Protein AF-A0A521KLT1-F1 (afdb_monomer_lite)

Sequence (45 aa):
MRYVVYGAGAVGGGIGGKLHQAGKDVVLIARGEHLRVMQTEGLRL

pLDDT: mean 96.88, std 2.21, range [8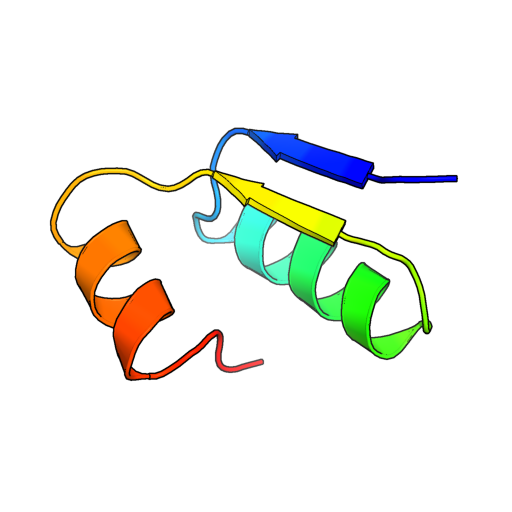6.38, 98.31]

Foldseek 3Di:
DEEEQEACPPVSVVVQVVCVVVVHHYHYDHDDPVVVCCVVPNRDD

Radius of gyration: 9.77 Å; chains: 1; bounding box: 20×22×25 Å

Secondary structure (DSSP, 8-state):
-EEEEE--SHHHHHHHHHHHHTT-EEEEE--HHHHHHHHHH----

Structure (mmCIF, N/CA/C/O backbone):
data_AF-A0A521KLT1-F1
#
_entry.id   AF-A0A521KLT1-F1
#
loop_
_atom_site.group_PDB
_atom_site.id
_atom_site.type_symbol
_atom_site.label_atom_id
_atom_site.label_alt_id
_atom_site.label_comp_id
_atom_site.label_asym_id
_atom_site.label_entity_id
_atom_site.label_seq_id
_atom_site.pdbx_PDB_ins_code
_atom_site.Cartn_x
_atom_site.Cartn_y
_atom_site.Cartn_z
_atom_site.occupancy
_atom_site.B_iso_or_equiv
_atom_site.auth_seq_id
_atom_site.auth_comp_id
_atom_site.auth_asym_id
_atom_site.auth_atom_id
_atom_site.pdbx_PDB_model_num
ATOM 1 N N . MET A 1 1 ? -11.712 9.504 6.209 1.00 91.56 1 MET A N 1
ATOM 2 C CA . MET A 1 1 ? -10.629 10.108 5.401 1.00 91.56 1 MET A CA 1
ATOM 3 C C . MET A 1 1 ? -9.900 8.982 4.698 1.00 91.56 1 MET A C 1
ATOM 5 O O . MET A 1 1 ? -9.680 7.963 5.346 1.00 91.56 1 MET A O 1
ATOM 9 N N . ARG A 1 2 ? -9.583 9.144 3.411 1.00 96.06 2 ARG A N 1
ATOM 10 C CA . ARG A 1 2 ? -8.938 8.110 2.595 1.00 96.06 2 ARG A CA 1
ATOM 11 C C . ARG A 1 2 ? -7.509 8.517 2.262 1.00 96.06 2 ARG A C 1
ATOM 13 O O . ARG A 1 2 ? -7.287 9.659 1.865 1.00 96.06 2 ARG A O 1
ATOM 20 N N . TYR A 1 3 ? -6.567 7.597 2.430 1.00 98.19 3 TYR A N 1
ATOM 21 C CA . TYR A 1 3 ? -5.150 7.821 2.157 1.00 98.19 3 TYR A CA 1
ATOM 22 C C . TYR A 1 3 ? -4.755 7.139 0.853 1.00 98.19 3 TYR A C 1
ATOM 24 O O . TYR A 1 3 ? -5.068 5.971 0.641 1.00 98.19 3 TYR A O 1
ATOM 32 N N . VAL A 1 4 ? -4.038 7.853 -0.008 1.00 98.25 4 VAL A N 1
ATOM 33 C CA . VAL A 1 4 ? -3.470 7.288 -1.234 1.00 98.25 4 VAL A CA 1
ATOM 34 C C . VAL A 1 4 ? -1.957 7.347 -1.119 1.00 98.25 4 VAL A C 1
ATOM 36 O O . VAL A 1 4 ? -1.390 8.426 -0.962 1.00 98.25 4 VAL A O 1
ATOM 39 N N . VAL A 1 5 ? -1.305 6.189 -1.191 1.00 98.00 5 VAL A N 1
ATOM 40 C CA . VAL A 1 5 ? 0.157 6.093 -1.193 1.00 98.00 5 VAL A CA 1
ATOM 41 C C . VAL A 1 5 ? 0.613 5.787 -2.612 1.00 98.00 5 VAL A C 1
ATOM 43 O O . VAL A 1 5 ? 0.472 4.664 -3.106 1.00 98.00 5 VAL A O 1
ATOM 46 N N . TYR A 1 6 ? 1.150 6.810 -3.277 1.00 97.69 6 TYR A N 1
ATOM 47 C CA . TYR A 1 6 ? 1.683 6.681 -4.627 1.00 97.69 6 TYR A CA 1
ATOM 48 C C . TYR A 1 6 ? 3.094 6.084 -4.584 1.00 97.69 6 TYR A C 1
ATOM 50 O O . TYR A 1 6 ? 4.065 6.787 -4.313 1.00 97.69 6 TYR A O 1
ATOM 58 N N . GLY A 1 7 ? 3.200 4.778 -4.838 1.00 97.06 7 GLY A N 1
ATOM 59 C CA . GLY A 1 7 ? 4.452 4.022 -4.791 1.00 97.06 7 GLY A CA 1
ATOM 60 C C . GLY A 1 7 ? 4.542 3.098 -3.577 1.00 97.06 7 GLY A C 1
ATOM 61 O O . GLY A 1 7 ? 5.175 3.430 -2.579 1.00 97.06 7 GLY A O 1
ATOM 62 N N . ALA A 1 8 ? 3.982 1.894 -3.683 1.00 97.12 8 ALA A N 1
ATOM 63 C CA . ALA A 1 8 ? 4.011 0.873 -2.633 1.00 97.12 8 ALA A CA 1
ATOM 64 C C . ALA A 1 8 ? 5.341 0.092 -2.555 1.00 97.12 8 ALA A C 1
ATOM 66 O O . ALA A 1 8 ? 5.336 -1.110 -2.364 1.00 97.12 8 ALA A O 1
ATOM 67 N N . GLY A 1 9 ? 6.491 0.757 -2.716 1.00 93.50 9 GLY A N 1
ATOM 68 C CA . GLY A 1 9 ? 7.809 0.130 -2.525 1.00 93.50 9 GLY A CA 1
ATOM 69 C C . GLY A 1 9 ? 8.164 -0.062 -1.043 1.00 93.50 9 GLY A C 1
ATOM 70 O O . GLY A 1 9 ? 7.289 -0.040 -0.185 1.00 93.50 9 GLY A O 1
ATOM 71 N N . ALA A 1 10 ? 9.458 -0.161 -0.715 1.00 94.19 10 ALA A N 1
ATOM 72 C CA . ALA A 1 10 ? 9.920 -0.398 0.661 1.00 94.19 10 ALA A CA 1
ATOM 73 C C . ALA A 1 10 ? 9.285 0.552 1.701 1.00 94.19 10 ALA A C 1
ATOM 75 O O . ALA A 1 10 ? 8.739 0.110 2.707 1.00 94.19 10 ALA A O 1
ATOM 76 N N . VAL A 1 11 ? 9.297 1.860 1.429 1.00 97.31 11 VAL A N 1
ATOM 77 C CA . VAL A 1 11 ? 8.747 2.867 2.351 1.00 97.31 11 VAL A CA 1
ATOM 78 C C . VAL A 1 11 ? 7.224 2.957 2.243 1.00 97.31 11 VAL A C 1
ATOM 80 O O . VAL A 1 11 ? 6.526 2.876 3.251 1.00 97.31 11 VAL A O 1
ATOM 83 N N . GLY A 1 12 ? 6.688 3.105 1.028 1.00 97.81 12 GLY A N 1
ATOM 84 C CA . GLY A 1 12 ? 5.250 3.307 0.833 1.00 97.81 12 GLY A CA 1
ATOM 85 C C . GLY A 1 12 ? 4.406 2.098 1.237 1.00 97.81 12 GLY A C 1
ATOM 86 O O . GLY A 1 12 ? 3.342 2.274 1.828 1.00 97.81 12 GLY A O 1
ATOM 87 N N . GLY A 1 13 ? 4.903 0.881 1.002 1.00 97.56 13 GLY A N 1
ATOM 88 C CA . GLY A 1 13 ? 4.281 -0.350 1.485 1.00 97.56 13 GLY A CA 1
ATOM 89 C C . GLY A 1 13 ? 4.242 -0.393 3.012 1.00 97.56 13 GLY A C 1
ATOM 90 O O . GLY A 1 13 ? 3.175 -0.594 3.586 1.00 97.56 13 GLY A O 1
ATOM 91 N N . GLY A 1 14 ? 5.360 -0.094 3.683 1.00 98.06 14 GLY A N 1
ATOM 92 C CA . GLY A 1 14 ? 5.412 -0.034 5.148 1.00 98.06 14 GLY A CA 1
ATOM 93 C C . GLY A 1 14 ? 4.446 0.999 5.740 1.00 98.06 14 GLY A C 1
ATOM 94 O O . GLY A 1 14 ? 3.670 0.677 6.642 1.00 98.06 14 GLY A O 1
ATOM 95 N N . ILE A 1 15 ? 4.432 2.221 5.198 1.00 98.19 15 ILE A N 1
ATOM 96 C CA . ILE A 1 15 ? 3.526 3.289 5.649 1.00 98.19 15 ILE A CA 1
ATOM 97 C C . ILE A 1 15 ? 2.064 2.894 5.426 1.00 98.19 15 ILE A C 1
ATOM 99 O O . ILE A 1 15 ? 1.266 2.934 6.363 1.00 98.19 15 ILE A O 1
ATOM 103 N N . GLY A 1 16 ? 1.699 2.500 4.204 1.00 98.19 16 GLY A N 1
ATOM 104 C CA . GLY A 1 16 ? 0.313 2.158 3.889 1.00 98.19 16 GLY A CA 1
ATOM 105 C C . GLY A 1 16 ? -0.173 0.921 4.640 1.00 98.19 16 GLY A C 1
ATOM 106 O O . GLY A 1 16 ? -1.313 0.887 5.096 1.00 98.19 16 GLY A O 1
ATOM 107 N N . GLY A 1 17 ? 0.716 -0.042 4.869 1.00 97.75 17 GLY A N 1
ATOM 108 C CA . GLY A 1 17 ? 0.449 -1.202 5.701 1.00 97.75 17 GLY A CA 1
ATOM 109 C C . GLY A 1 17 ? 0.170 -0.856 7.163 1.00 97.75 17 GLY A C 1
ATOM 110 O O . GLY A 1 17 ? -0.813 -1.327 7.735 1.00 97.75 17 GLY A O 1
ATOM 111 N N . LYS A 1 18 ? 0.979 0.021 7.770 1.00 98.06 18 LYS A N 1
ATOM 112 C CA . LYS A 1 18 ? 0.736 0.503 9.141 1.00 98.06 18 LYS A CA 1
ATOM 113 C C . LYS A 1 18 ? -0.544 1.334 9.243 1.00 98.06 18 LYS A C 1
ATOM 115 O O . LYS A 1 18 ? -1.283 1.184 10.213 1.00 98.06 18 LYS A O 1
ATOM 120 N N . LEU A 1 19 ? -0.847 2.160 8.240 1.00 98.19 19 LEU A N 1
ATOM 121 C CA . LEU A 1 19 ? -2.116 2.893 8.175 1.00 98.19 19 LEU A CA 1
ATOM 122 C C . LEU A 1 19 ? -3.317 1.936 8.104 1.00 98.19 19 LEU A C 1
ATOM 124 O O . LEU A 1 19 ? -4.302 2.150 8.812 1.00 98.19 19 LEU A O 1
ATOM 128 N N . HIS A 1 20 ? -3.219 0.862 7.317 1.00 98.00 20 HIS A N 1
ATOM 129 C CA . HIS A 1 20 ? -4.247 -0.176 7.263 1.00 98.00 20 HIS A CA 1
ATOM 130 C C . HIS A 1 20 ? -4.417 -0.885 8.619 1.00 98.00 20 HIS A C 1
ATOM 132 O O . HIS A 1 20 ? -5.538 -0.984 9.114 1.00 98.00 20 HIS A O 1
ATOM 138 N N . GLN A 1 21 ? -3.317 -1.285 9.273 1.00 97.62 21 GLN A N 1
ATOM 139 C CA . GLN A 1 21 ? -3.343 -1.870 10.626 1.00 97.62 21 GLN A CA 1
ATOM 140 C C . GLN A 1 21 ? -3.981 -0.932 11.669 1.00 97.62 21 GLN A C 1
ATOM 142 O O . GLN A 1 21 ? -4.605 -1.400 12.616 1.00 97.62 21 GLN A O 1
ATOM 147 N N . ALA A 1 22 ? -3.880 0.387 11.481 1.00 97.94 22 ALA A N 1
ATOM 148 C CA . ALA A 1 22 ? -4.525 1.400 12.320 1.00 97.94 22 ALA A CA 1
ATOM 149 C C . ALA A 1 22 ? -6.003 1.680 11.953 1.00 97.94 22 ALA A C 1
ATOM 151 O O . ALA A 1 22 ? -6.571 2.685 12.397 1.00 97.94 22 ALA A O 1
ATOM 152 N N . GLY A 1 23 ? -6.624 0.843 11.115 1.00 98.06 23 GLY A N 1
ATOM 153 C CA . GLY A 1 23 ? -8.031 0.953 10.721 1.00 98.06 23 GLY A CA 1
ATOM 154 C C . GLY A 1 23 ? -8.329 2.103 9.757 1.00 98.06 23 GLY A C 1
ATOM 155 O O . GLY A 1 23 ? -9.458 2.594 9.713 1.00 98.06 23 GLY A O 1
ATOM 156 N N . LYS A 1 24 ? -7.327 2.596 9.017 1.00 98.31 24 LYS A N 1
ATOM 157 C CA . LYS A 1 24 ? -7.521 3.651 8.011 1.00 98.31 24 LYS A CA 1
ATOM 158 C C . LYS A 1 24 ? -7.824 3.046 6.638 1.00 98.31 24 LYS A C 1
ATOM 160 O O . LYS A 1 24 ? -7.259 2.024 6.264 1.00 98.31 24 LYS A O 1
ATOM 165 N N . ASP A 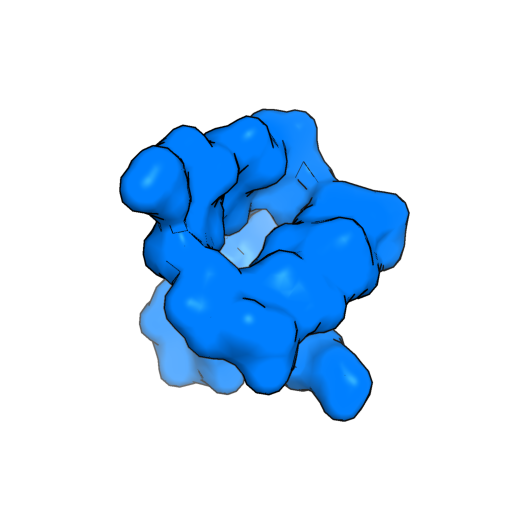1 25 ? -8.681 3.721 5.871 1.00 98.31 25 ASP A N 1
ATOM 166 C CA . ASP A 1 25 ? -8.924 3.408 4.457 1.00 98.31 25 ASP A CA 1
ATOM 167 C C . ASP A 1 25 ? -7.730 3.894 3.621 1.00 98.31 25 ASP A C 1
ATOM 169 O O . ASP A 1 25 ? -7.450 5.097 3.558 1.00 98.31 25 ASP A O 1
ATOM 173 N N . VAL A 1 26 ? -7.000 2.947 3.028 1.00 98.25 26 VAL A N 1
ATOM 174 C CA . VAL A 1 26 ? -5.734 3.169 2.323 1.00 98.25 26 VAL A CA 1
ATOM 175 C C . VAL A 1 26 ? -5.792 2.518 0.949 1.00 98.25 26 VAL A C 1
ATOM 177 O O . VAL A 1 26 ? -6.154 1.352 0.815 1.00 98.25 26 VAL A O 1
ATOM 180 N N . VAL A 1 27 ? -5.355 3.257 -0.067 1.00 98.19 27 VAL A N 1
ATOM 181 C CA . VAL A 1 27 ? -5.098 2.748 -1.414 1.00 98.19 27 VAL A CA 1
ATOM 182 C C . VAL A 1 27 ? -3.603 2.806 -1.685 1.00 98.19 27 VAL A C 1
ATOM 184 O O . VAL A 1 27 ? -2.974 3.857 -1.549 1.00 98.19 27 VAL A O 1
ATOM 187 N N . LEU A 1 28 ? -3.042 1.673 -2.094 1.00 98.31 28 LEU A N 1
ATOM 188 C CA . LEU A 1 28 ? -1.649 1.543 -2.499 1.00 98.31 28 LEU A CA 1
ATOM 189 C C . LEU A 1 28 ? -1.551 1.526 -4.023 1.00 98.31 28 LEU A C 1
ATOM 191 O O . LEU A 1 28 ? -2.246 0.753 -4.680 1.00 98.31 28 LEU A O 1
ATOM 195 N N . ILE A 1 29 ? -0.668 2.352 -4.583 1.00 98.12 29 ILE A N 1
ATOM 196 C CA . ILE A 1 29 ? -0.367 2.344 -6.018 1.00 98.12 29 ILE A CA 1
ATOM 197 C C . ILE A 1 29 ? 1.016 1.732 -6.217 1.00 98.12 29 ILE A C 1
ATOM 199 O O . ILE A 1 29 ? 2.017 2.244 -5.715 1.00 98.12 29 ILE A O 1
ATOM 203 N N . ALA A 1 30 ? 1.071 0.643 -6.973 1.00 97.81 30 ALA A N 1
ATOM 204 C CA . ALA A 1 30 ? 2.293 -0.021 -7.412 1.00 97.81 30 ALA A CA 1
ATOM 205 C C . ALA A 1 30 ? 2.302 -0.133 -8.944 1.00 97.81 30 ALA A C 1
ATOM 207 O O . ALA A 1 30 ? 1.333 0.231 -9.608 1.00 97.81 30 ALA A O 1
ATOM 208 N N . ARG A 1 31 ? 3.396 -0.641 -9.518 1.00 97.25 31 ARG A N 1
ATOM 209 C CA . ARG A 1 31 ? 3.530 -0.858 -10.966 1.00 97.25 31 ARG A CA 1
ATOM 210 C C . ARG A 1 31 ? 4.129 -2.225 -11.273 1.00 97.25 31 ARG A C 1
ATOM 212 O O . ARG A 1 31 ? 4.890 -2.757 -10.466 1.00 97.25 31 ARG A O 1
ATOM 219 N N . GLY A 1 32 ? 3.827 -2.737 -12.465 1.00 97.62 32 GLY A N 1
ATOM 220 C CA . GLY A 1 32 ? 4.406 -3.970 -12.996 1.00 97.62 32 GLY A CA 1
ATOM 221 C C . GLY A 1 32 ? 4.155 -5.182 -12.099 1.00 97.62 32 GLY A C 1
ATOM 222 O O . GLY A 1 32 ? 3.089 -5.317 -11.502 1.00 97.62 32 GLY A O 1
ATOM 223 N N . GLU A 1 33 ? 5.165 -6.039 -11.985 1.00 97.38 33 GLU A N 1
ATOM 224 C CA . GLU A 1 33 ? 5.083 -7.299 -11.243 1.00 97.38 33 GLU A CA 1
ATOM 225 C C . GLU A 1 33 ? 4.712 -7.112 -9.766 1.00 97.38 33 GLU A C 1
ATOM 227 O O . GLU A 1 33 ? 3.932 -7.884 -9.219 1.00 97.38 33 GLU A O 1
ATOM 232 N N . HIS A 1 34 ? 5.191 -6.037 -9.131 1.00 95.81 34 HIS A N 1
ATOM 233 C CA . HIS A 1 34 ? 4.868 -5.771 -7.733 1.00 95.81 34 HIS A CA 1
ATOM 234 C C . HIS A 1 34 ? 3.369 -5.518 -7.522 1.00 95.81 34 HIS A C 1
ATOM 236 O O . HIS A 1 34 ? 2.788 -6.037 -6.574 1.00 95.81 34 HIS A O 1
ATOM 242 N N . LEU A 1 35 ? 2.724 -4.784 -8.438 1.00 97.62 35 LEU A N 1
ATOM 243 C CA . LEU A 1 35 ? 1.273 -4.591 -8.402 1.00 97.62 35 LEU A CA 1
ATOM 244 C C . LEU A 1 35 ? 0.532 -5.918 -8.586 1.00 97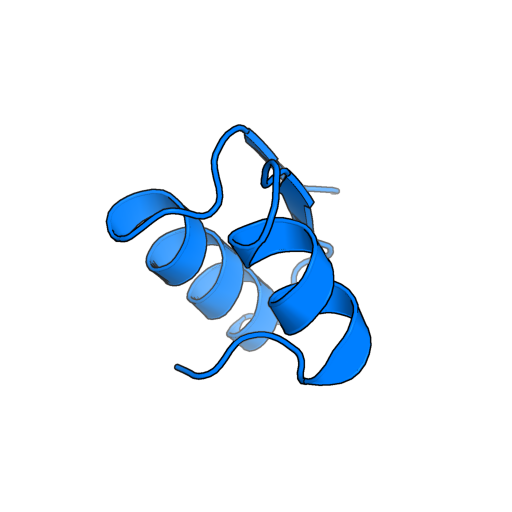.62 35 LEU A C 1
ATOM 246 O O . LEU A 1 35 ? -0.410 -6.186 -7.844 1.00 97.62 35 LEU A O 1
ATOM 250 N N . ARG A 1 36 ? 0.969 -6.740 -9.549 1.00 98.06 36 ARG A N 1
ATOM 251 C CA . ARG A 1 36 ? 0.351 -8.039 -9.849 1.00 98.06 36 ARG A CA 1
ATOM 252 C C . ARG A 1 36 ? 0.341 -8.938 -8.615 1.00 98.06 36 ARG A C 1
ATOM 254 O O . ARG A 1 36 ? -0.720 -9.416 -8.230 1.00 98.06 36 ARG A O 1
ATOM 261 N N . VAL A 1 37 ? 1.497 -9.097 -7.969 1.00 97.12 37 VAL A N 1
ATOM 262 C CA . VAL A 1 37 ? 1.640 -9.908 -6.750 1.00 97.12 37 VAL A CA 1
ATOM 263 C C . VAL A 1 37 ? 0.806 -9.336 -5.605 1.00 97.12 37 VAL A C 1
ATOM 265 O O . VAL A 1 37 ? 0.077 -10.076 -4.956 1.00 97.12 37 VAL A O 1
ATOM 268 N N . MET A 1 38 ? 0.830 -8.018 -5.381 1.00 96.25 38 MET A N 1
ATOM 269 C CA . MET A 1 38 ? 0.017 -7.400 -4.325 1.00 96.25 38 MET A CA 1
ATOM 270 C C . MET A 1 38 ? -1.490 -7.602 -4.525 1.00 96.25 38 MET A C 1
ATOM 272 O O . MET A 1 38 ? -2.223 -7.713 -3.546 1.00 96.25 38 MET A O 1
ATOM 276 N N . GLN A 1 39 ? -1.973 -7.634 -5.768 1.00 96.44 39 GLN A N 1
ATOM 277 C CA . GLN A 1 39 ? -3.389 -7.874 -6.059 1.00 96.44 39 GLN A CA 1
ATOM 278 C C . GLN A 1 39 ? -3.809 -9.323 -5.788 1.00 96.44 39 GLN A C 1
ATOM 280 O O . GLN A 1 39 ? -4.959 -9.549 -5.418 1.00 96.44 39 GLN A O 1
ATOM 285 N N . THR A 1 40 ? -2.906 -10.292 -5.965 1.00 97.94 40 THR A N 1
ATOM 286 C CA . THR A 1 40 ? -3.208 -11.721 -5.779 1.00 97.94 40 THR A CA 1
ATOM 287 C C . THR A 1 40 ? -2.893 -12.232 -4.377 1.00 97.94 40 THR A C 1
ATOM 289 O O . THR A 1 40 ? -3.606 -13.088 -3.866 1.00 97.94 40 THR A O 1
ATOM 292 N N . GLU A 1 41 ? -1.836 -11.718 -3.751 1.00 97.00 41 GLU A N 1
ATOM 293 C CA . GLU A 1 41 ? -1.297 -12.213 -2.475 1.00 97.00 41 GLU A CA 1
ATOM 294 C C . GLU A 1 41 ? -1.438 -11.196 -1.333 1.00 97.00 41 GLU A C 1
ATOM 296 O O . GLU A 1 41 ? -1.210 -11.523 -0.168 1.00 97.00 41 GLU A O 1
ATOM 301 N N . GLY A 1 42 ? -1.840 -9.96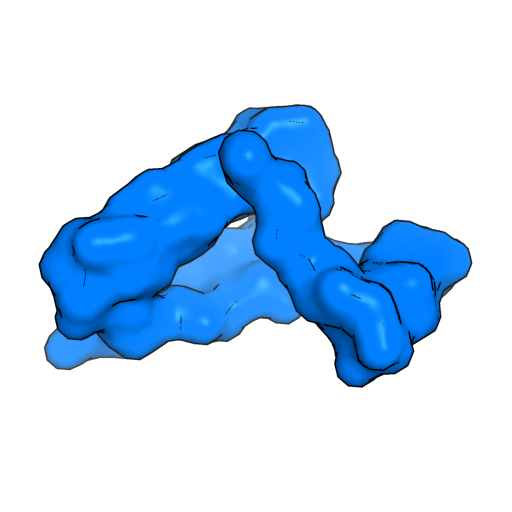3 -1.645 1.00 95.56 42 GLY A N 1
ATOM 302 C CA . GLY A 1 42 ? -1.900 -8.875 -0.679 1.00 95.56 42 GLY A CA 1
ATOM 303 C C . GLY A 1 42 ? -0.523 -8.303 -0.332 1.00 95.56 42 GLY A C 1
ATOM 304 O O . GLY A 1 42 ? 0.490 -8.562 -0.981 1.00 95.56 4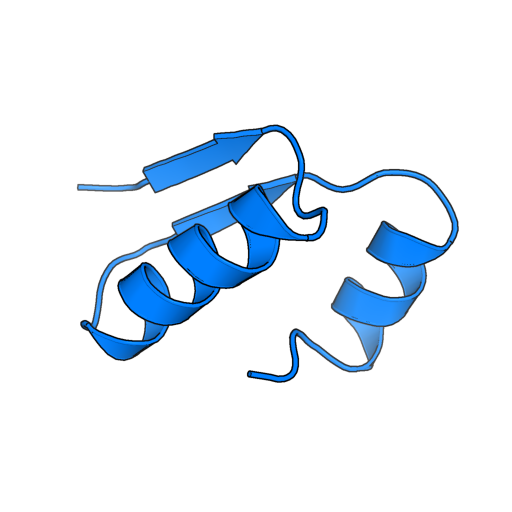2 GLY A O 1
ATOM 305 N N . LEU A 1 43 ? -0.495 -7.473 0.711 1.00 94.88 43 LEU A N 1
ATOM 306 C CA . LEU A 1 43 ? 0.729 -6.908 1.275 1.00 94.88 43 LEU A CA 1
ATOM 307 C C . LEU A 1 43 ? 1.093 -7.650 2.566 1.00 94.88 43 LEU A C 1
ATOM 309 O O . LEU A 1 43 ? 0.280 -7.720 3.487 1.00 94.88 43 LEU A O 1
ATOM 313 N N . ARG A 1 44 ? 2.330 -8.146 2.657 1.00 92.56 44 ARG A N 1
ATOM 314 C CA . ARG A 1 44 ? 2.883 -8.761 3.872 1.00 92.56 44 ARG A CA 1
ATOM 315 C C . ARG A 1 44 ? 3.668 -7.726 4.682 1.00 92.56 44 ARG A C 1
ATOM 317 O O . ARG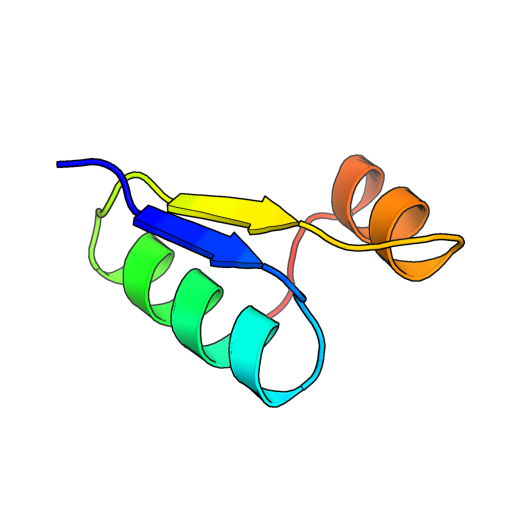 A 1 44 ? 4.474 -6.997 4.107 1.00 92.56 44 ARG A O 1
ATOM 324 N N . LEU A 1 45 ? 3.425 -7.671 5.993 1.00 86.38 45 LEU A N 1
ATOM 325 C CA . LEU A 1 45 ? 4.011 -6.715 6.944 1.00 86.38 45 LEU A CA 1
ATOM 326 C C . LEU A 1 45 ? 4.610 -7.417 8.155 1.00 86.38 45 LEU A C 1
ATOM 328 O O . LEU A 1 45 ? 4.066 -8.481 8.527 1.00 86.38 45 LEU A O 1
#